Protein AF-A0A644Y3W2-F1 (afdb_monomer)

Secondary structure (DSSP, 8-state):
-EEEE-SS-HHHHHHHHHHHT-SEEEEES--TT--GGGHHHHHHHHHHHHTTSEEEEE-SSTTTTTT-S-EEE--TTPPPEEEPP--

pLDDT: mean 71.75, std 11.32, range [45.31, 88.19]

Organism: NCBI:txid1076179

Nearest PDB structures (foldseek):
  4ayx-assembly1_A  TM=8.830E-01  e=4.800E-06  Homo sapiens
  7vgf-assembly1_B  TM=8.919E-01  e=1.014E-05  Homo sapiens
  9c2i-assembly1_A  TM=8.378E-01  e=2.845E-04  Homo sapiens
  9br2-assembly1_A  TM=8.378E-01  e=3.260E-04  Homo sapiens
  6d3s-assembly1_A  TM=8.553E-01  e=8.451E-04  Gallus gallus

Mean predicted aligned error: 8.57 Å

InterPro domains:
  IPR027417 P-loop containing nucleoside triphosphate hydrolase [G3DSA:3.40.50.300] (10-77)
  IPR027417 P-loop containing nucleoside triphosphate hydrolase [SSF52540] (9-79)
  IPR039421 Type 1 protein exporter [PTHR24222] (10-78)

Foldseek 3Di:
DEQEQDDPCSVVSLVVLVVVVDQEYEYEADPPPDPPVCVVVSVVSVVVSPVNHHYHYDYPDPVSQQPPPWDWDDDPNDGTDTDDHND

Solvent-accessible surface area (backbone atoms only — not comparable to full-atom values): 5486 Å² total; per-residue (Å²): 109,80,39,74,36,74,62,102,54,57,70,61,39,49,51,50,40,62,77,63,65,42,58,33,38,37,40,44,74,71,70,92,79,57,59,78,93,50,46,66,62,52,51,50,56,49,54,62,66,45,66,96,39,49,76,46,77,49,72,92,55,71,78,80,54,39,84,37,95,70,42,71,49,70,61,93,91,44,82,66,41,81,49,87,56,69,122

Sequence (87 aa):
MVAPIITHSQRISIARCILKDAPIVILDEATASVDADNESYIQEAISELCKGKTLLVIAHLLNTIRNADQILVIAGGVLPKRAPTAG

Structure (mmCIF, N/CA/C/O backbone):
data_AF-A0A644Y3W2-F1
#
_entry.id   AF-A0A644Y3W2-F1
#
loop_
_atom_site.group_PDB
_atom_site.id
_atom_site.type_symbol
_atom_site.label_atom_id
_atom_site.label_alt_id
_atom_site.label_comp_id
_atom_site.label_asym_id
_atom_site.label_entity_id
_atom_site.label_seq_id
_atom_site.pdbx_PDB_ins_code
_atom_site.Cartn_x
_atom_site.Cartn_y
_atom_site.Cartn_z
_atom_site.occupancy
_atom_site.B_iso_or_equiv
_atom_site.auth_seq_id
_atom_site.auth_comp_id
_atom_site.auth_asym_id
_atom_site.auth_atom_id
_atom_site.pdbx_PDB_model_num
ATOM 1 N N . MET A 1 1 ? -13.148 9.503 -3.326 1.00 53.00 1 MET A N 1
ATOM 2 C CA . MET A 1 1 ? -11.988 10.421 -3.301 1.00 53.00 1 MET A CA 1
ATOM 3 C C . MET A 1 1 ? -10.736 9.559 -3.230 1.00 53.00 1 MET A C 1
ATOM 5 O O . MET A 1 1 ? -10.627 8.795 -2.285 1.00 53.00 1 MET A O 1
ATOM 9 N N . VAL A 1 2 ? -9.869 9.588 -4.244 1.00 56.91 2 VAL A N 1
ATOM 10 C CA . VAL A 1 2 ? -8.653 8.751 -4.299 1.00 56.91 2 VAL A CA 1
ATOM 11 C C . VAL A 1 2 ? -7.486 9.537 -3.698 1.00 56.91 2 VAL A C 1
ATOM 13 O O . VAL A 1 2 ? -7.373 10.743 -3.945 1.00 56.91 2 VAL A O 1
ATOM 16 N N . ALA A 1 3 ? -6.654 8.895 -2.879 1.00 62.81 3 ALA A N 1
ATOM 17 C CA . ALA A 1 3 ? -5.443 9.504 -2.335 1.00 62.81 3 ALA A CA 1
ATOM 1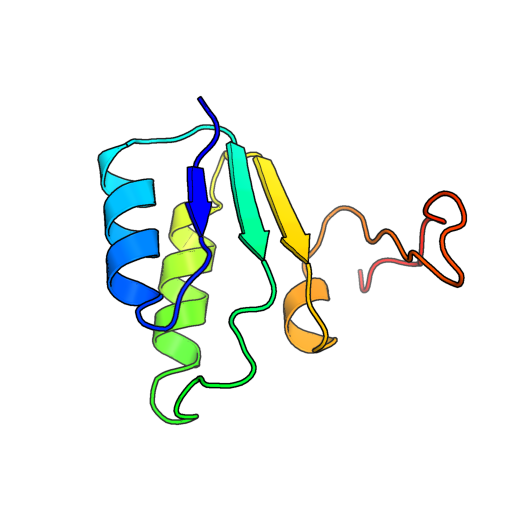8 C C . ALA A 1 3 ? -4.195 8.778 -2.879 1.00 62.81 3 ALA A C 1
ATOM 20 O O . ALA A 1 3 ? -3.982 7.612 -2.543 1.00 62.81 3 ALA A O 1
ATOM 21 N N . PRO A 1 4 ? -3.401 9.433 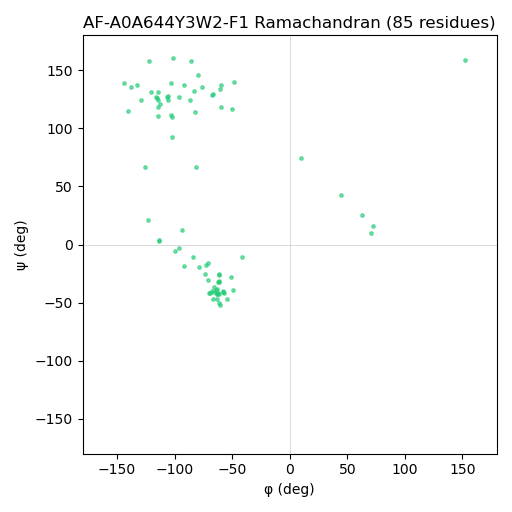-3.747 1.00 55.03 4 PRO A N 1
ATOM 22 C CA . PRO A 1 4 ? -2.155 8.867 -4.248 1.00 55.03 4 PRO A CA 1
ATOM 23 C C . PRO A 1 4 ? -1.008 9.097 -3.249 1.00 55.03 4 PRO A C 1
ATOM 25 O O . PRO A 1 4 ? -0.803 10.217 -2.775 1.00 55.03 4 PRO A O 1
ATOM 28 N N . ILE A 1 5 ? -0.246 8.045 -2.943 1.00 58.16 5 ILE A N 1
ATOM 29 C CA . ILE A 1 5 ? 1.003 8.093 -2.173 1.00 58.16 5 ILE A CA 1
ATOM 30 C C . ILE A 1 5 ? 2.146 7.977 -3.178 1.00 58.16 5 ILE A C 1
ATOM 32 O O . ILE A 1 5 ? 2.546 6.882 -3.558 1.00 58.16 5 ILE A O 1
ATOM 36 N N . ILE A 1 6 ? 2.633 9.130 -3.635 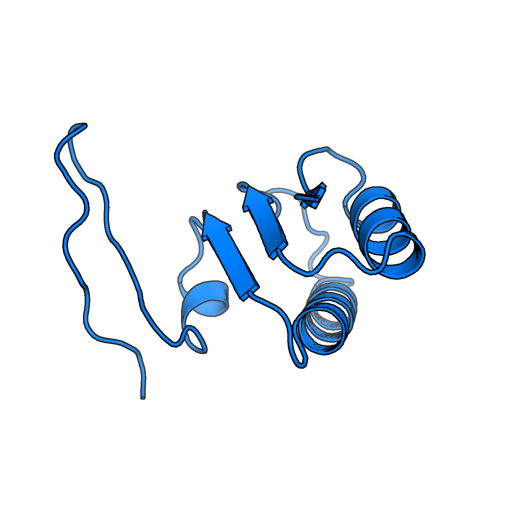1.00 53.16 6 ILE A N 1
ATOM 37 C CA . ILE A 1 6 ? 3.748 9.248 -4.582 1.00 53.16 6 ILE A CA 1
ATOM 38 C C . ILE A 1 6 ? 4.580 10.438 -4.106 1.00 53.16 6 ILE A C 1
ATOM 40 O O . ILE A 1 6 ? 4.021 11.533 -4.036 1.00 53.16 6 ILE A O 1
ATOM 44 N N . THR A 1 7 ? 5.835 10.224 -3.675 1.00 45.31 7 THR A N 1
ATOM 45 C CA . THR A 1 7 ? 6.965 11.194 -3.540 1.00 45.31 7 THR A CA 1
ATOM 46 C C . THR A 1 7 ? 7.974 10.794 -2.446 1.00 45.31 7 THR A C 1
ATOM 48 O O . THR A 1 7 ? 7.630 10.092 -1.498 1.00 45.31 7 THR A O 1
ATOM 51 N N . HIS A 1 8 ? 9.197 11.342 -2.558 1.00 46.75 8 HIS A N 1
ATOM 52 C CA . HIS A 1 8 ? 10.382 11.297 -1.666 1.00 46.75 8 HIS A CA 1
ATOM 53 C C . HIS A 1 8 ? 10.122 11.438 -0.140 1.00 46.75 8 HIS A C 1
ATOM 55 O O . HIS A 1 8 ? 11.021 11.212 0.662 1.00 46.75 8 HIS A O 1
ATOM 61 N N . SER A 1 9 ? 8.901 11.807 0.269 1.00 62.81 9 SER A N 1
ATOM 62 C CA . SER A 1 9 ? 8.452 11.948 1.661 1.00 62.81 9 SER A CA 1
ATOM 63 C C . SER A 1 9 ? 7.196 11.108 1.919 1.00 62.81 9 SER A C 1
ATOM 65 O O . SER A 1 9 ? 6.117 11.639 2.200 1.00 62.81 9 SER A O 1
ATOM 67 N N . GLN A 1 10 ? 7.335 9.780 1.855 1.00 63.56 10 GLN A N 1
ATOM 68 C CA . GLN A 1 10 ? 6.245 8.817 2.086 1.00 63.56 10 GLN A CA 1
ATOM 69 C C . GLN A 1 10 ? 5.459 9.087 3.374 1.00 63.56 10 GLN A C 1
ATOM 71 O O . GLN A 1 10 ? 4.233 9.012 3.374 1.00 63.56 10 GLN A O 1
ATOM 76 N N . ARG A 1 11 ? 6.144 9.473 4.459 1.00 67.50 11 ARG A N 1
ATOM 77 C CA . ARG A 1 11 ? 5.524 9.762 5.764 1.00 67.50 11 ARG A CA 1
ATOM 78 C C . ARG A 1 11 ? 4.458 10.858 5.687 1.00 67.50 11 ARG A C 1
ATOM 80 O O . ARG A 1 11 ? 3.399 10.721 6.290 1.00 67.50 11 ARG A O 1
ATOM 87 N N . ILE A 1 12 ? 4.703 11.919 4.913 1.00 74.31 12 ILE A N 1
ATOM 88 C CA . ILE A 1 12 ? 3.747 13.028 4.754 1.00 74.31 12 ILE A CA 1
ATOM 89 C C . ILE A 1 12 ? 2.531 12.564 3.950 1.00 74.31 12 ILE A C 1
ATOM 91 O O . ILE A 1 12 ? 1.395 12.892 4.292 1.00 74.31 12 ILE A O 1
ATOM 95 N N . SER A 1 13 ? 2.751 11.783 2.895 1.00 72.88 13 SER A N 1
ATOM 96 C CA . SER A 1 13 ? 1.673 11.256 2.054 1.00 72.88 13 SER A CA 1
ATOM 97 C C . SER A 1 13 ? 0.804 10.236 2.797 1.00 72.88 13 SER A C 1
ATOM 99 O O . SER A 1 13 ? -0.422 10.304 2.695 1.00 72.88 13 SER A O 1
ATOM 101 N N . ILE A 1 14 ? 1.409 9.364 3.612 1.00 73.88 14 ILE A N 1
ATOM 102 C CA . ILE A 1 14 ? 0.694 8.445 4.511 1.00 73.88 14 ILE A CA 1
ATOM 103 C C . ILE A 1 14 ? -0.130 9.244 5.527 1.00 73.88 14 ILE A C 1
ATOM 105 O O . ILE A 1 14 ? -1.337 9.034 5.624 1.00 73.88 14 ILE A O 1
ATOM 109 N N . ALA A 1 15 ? 0.471 10.229 6.207 1.00 76.94 15 ALA A N 1
ATOM 110 C CA . ALA A 1 15 ? -0.242 11.080 7.161 1.00 76.94 15 ALA A CA 1
ATOM 111 C C . ALA A 1 15 ? -1.438 11.806 6.517 1.00 76.94 15 ALA A C 1
ATOM 113 O O . ALA A 1 15 ? -2.525 11.849 7.090 1.00 76.94 15 ALA A O 1
ATOM 114 N N . ARG A 1 16 ? -1.283 12.321 5.289 1.00 76.62 16 ARG A N 1
ATOM 115 C CA . ARG A 1 16 ? -2.388 12.927 4.528 1.00 76.62 16 ARG A CA 1
ATOM 116 C C . ARG A 1 16 ? -3.485 11.922 4.185 1.00 76.62 16 ARG A C 1
ATOM 118 O O . ARG A 1 16 ? -4.654 12.291 4.238 1.00 76.62 16 ARG A O 1
ATOM 125 N N . CYS A 1 17 ? -3.141 10.683 3.836 1.00 74.81 17 CYS A N 1
ATOM 126 C CA . CYS A 1 17 ? -4.135 9.641 3.566 1.00 74.81 17 CYS A CA 1
ATOM 127 C C . CYS A 1 17 ? -4.934 9.273 4.817 1.00 74.81 17 CYS A C 1
ATOM 129 O O . CYS A 1 17 ? -6.152 9.125 4.723 1.00 74.81 17 CYS A O 1
ATOM 131 N N . ILE A 1 18 ? -4.264 9.190 5.971 1.00 75.38 18 ILE A N 1
ATOM 132 C CA . ILE A 1 18 ? -4.907 8.960 7.271 1.00 75.38 18 ILE A CA 1
ATOM 133 C C . ILE A 1 18 ? -5.885 10.103 7.578 1.00 75.38 18 ILE A C 1
ATOM 135 O O . ILE A 1 18 ? -7.063 9.853 7.805 1.00 75.38 18 ILE A O 1
ATOM 139 N N . LEU A 1 19 ? -5.434 11.361 7.496 1.00 79.06 19 LEU A N 1
ATOM 140 C CA . LEU A 1 19 ? -6.270 12.535 7.789 1.00 79.06 19 LEU A CA 1
ATOM 141 C C . LEU A 1 19 ? -7.476 12.682 6.853 1.00 79.06 19 LEU A C 1
ATOM 143 O O . LEU A 1 19 ? -8.512 13.206 7.248 1.00 79.06 19 LEU A O 1
ATOM 147 N N . LYS A 1 20 ? -7.330 12.258 5.597 1.00 80.69 20 LYS A N 1
ATOM 148 C CA . LYS A 1 20 ? -8.362 12.377 4.562 1.00 80.69 20 LYS A CA 1
ATOM 149 C C . LYS A 1 20 ? -9.384 11.238 4.597 1.00 80.69 20 LYS A C 1
ATOM 151 O O . LYS A 1 20 ? -10.365 11.306 3.863 1.00 80.69 20 LYS A O 1
ATOM 156 N N . ASP A 1 21 ? -9.117 10.191 5.378 1.00 78.06 21 ASP A N 1
ATOM 157 C CA . ASP A 1 21 ? -9.903 8.958 5.448 1.00 78.06 21 ASP A CA 1
ATOM 158 C C . ASP A 1 21 ? -10.314 8.416 4.062 1.00 78.06 21 ASP A C 1
ATOM 160 O O . ASP A 1 21 ? -11.450 8.027 3.804 1.00 78.06 21 ASP A O 1
ATOM 164 N N . ALA A 1 22 ? -9.382 8.438 3.105 1.00 78.62 22 ALA A N 1
ATOM 165 C CA . ALA A 1 22 ? -9.709 8.100 1.724 1.00 78.62 22 ALA A CA 1
ATOM 166 C C . ALA A 1 22 ? -10.074 6.605 1.597 1.00 78.62 22 ALA A C 1
ATOM 168 O O . ALA A 1 22 ? -9.268 5.773 2.005 1.00 78.62 22 ALA A O 1
ATOM 169 N N . PRO A 1 23 ? -11.219 6.234 0.986 1.00 81.44 23 PRO A N 1
ATOM 170 C CA . PRO A 1 23 ? -11.647 4.833 0.865 1.00 81.44 23 PRO A CA 1
ATOM 171 C C . PRO A 1 23 ? -10.826 4.030 -0.156 1.00 81.44 23 PRO A C 1
ATOM 173 O O . PRO A 1 23 ? -10.866 2.800 -0.155 1.00 81.44 23 PRO A O 1
ATOM 176 N N . ILE A 1 24 ? -10.106 4.727 -1.043 1.00 83.94 24 ILE A N 1
ATOM 177 C CA .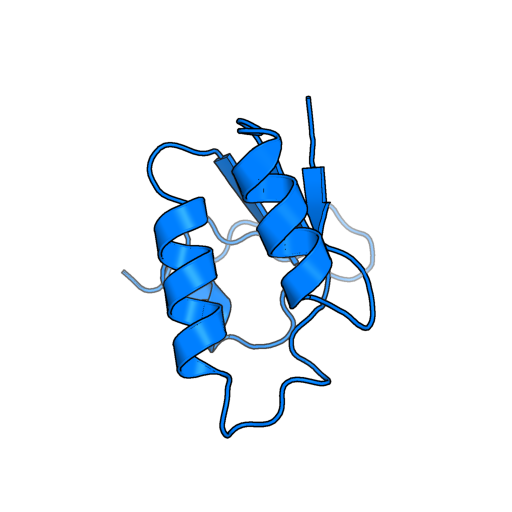 ILE A 1 24 ? -9.238 4.141 -2.064 1.00 83.94 24 ILE A CA 1
ATOM 178 C C . ILE A 1 24 ? -7.865 4.805 -1.971 1.00 83.94 24 ILE A C 1
ATOM 180 O O . ILE A 1 24 ? -7.754 6.034 -2.088 1.00 83.94 24 ILE A O 1
ATOM 184 N N . VAL A 1 25 ? -6.835 3.982 -1.804 1.00 79.69 25 VAL A N 1
ATOM 185 C CA . VAL A 1 25 ? -5.439 4.404 -1.670 1.00 79.69 25 VAL A CA 1
ATOM 186 C C . VAL A 1 25 ? -4.616 3.771 -2.789 1.00 79.69 25 VAL A C 1
ATOM 188 O O . VAL A 1 25 ? -4.725 2.573 -3.045 1.00 79.69 25 VAL A O 1
ATOM 191 N N . ILE A 1 26 ? -3.805 4.586 -3.468 1.00 79.62 26 ILE A N 1
ATOM 192 C CA . ILE A 1 26 ? -2.878 4.120 -4.506 1.00 79.62 26 ILE A CA 1
ATOM 193 C C . ILE A 1 26 ? -1.453 4.331 -4.000 1.00 79.62 26 ILE A C 1
ATOM 195 O O . ILE A 1 26 ? -1.081 5.463 -3.690 1.00 79.62 26 ILE A O 1
ATOM 199 N N . LEU A 1 27 ? -0.676 3.254 -3.915 1.00 75.75 27 LEU A N 1
ATOM 200 C CA . LEU A 1 27 ? 0.748 3.275 -3.592 1.00 75.75 27 LEU A CA 1
ATOM 201 C C . LEU A 1 27 ? 1.528 3.068 -4.888 1.00 75.75 27 LEU A C 1
ATOM 203 O O . LEU A 1 27 ? 1.463 1.982 -5.461 1.00 75.75 27 LEU A O 1
ATOM 207 N N . ASP A 1 28 ? 2.237 4.095 -5.346 1.00 73.44 28 ASP A N 1
ATOM 208 C CA . ASP A 1 28 ? 3.088 3.996 -6.533 1.00 73.44 28 ASP A CA 1
ATOM 209 C C . ASP A 1 28 ? 4.558 3.954 -6.115 1.00 73.44 28 ASP A C 1
ATOM 211 O O . ASP A 1 28 ? 4.974 4.785 -5.308 1.00 73.44 28 ASP A O 1
ATOM 215 N N . GLU A 1 29 ? 5.288 2.954 -6.614 1.00 64.88 29 GLU A N 1
ATOM 216 C CA . GLU A 1 29 ? 6.727 2.690 -6.464 1.00 64.88 29 GLU A CA 1
ATOM 217 C C . GLU A 1 29 ? 7.458 3.565 -5.423 1.00 64.88 29 GLU A C 1
ATOM 219 O O . GLU A 1 29 ? 8.201 4.491 -5.739 1.00 64.88 29 GLU A O 1
ATOM 224 N N . ALA A 1 30 ? 7.243 3.267 -4.139 1.00 50.94 30 ALA A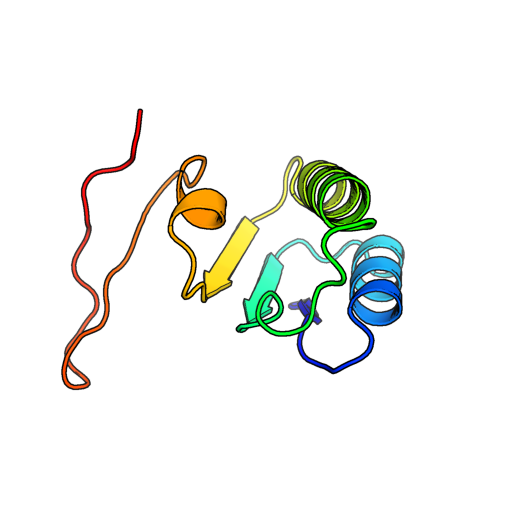 N 1
ATOM 225 C CA . ALA A 1 30 ? 7.765 4.086 -3.044 1.00 50.94 30 ALA A CA 1
ATOM 226 C C . ALA A 1 30 ? 8.827 3.374 -2.183 1.00 50.94 30 ALA A C 1
ATOM 228 O O . ALA A 1 30 ? 9.276 3.916 -1.181 1.00 50.94 30 ALA A O 1
ATOM 229 N N . THR A 1 3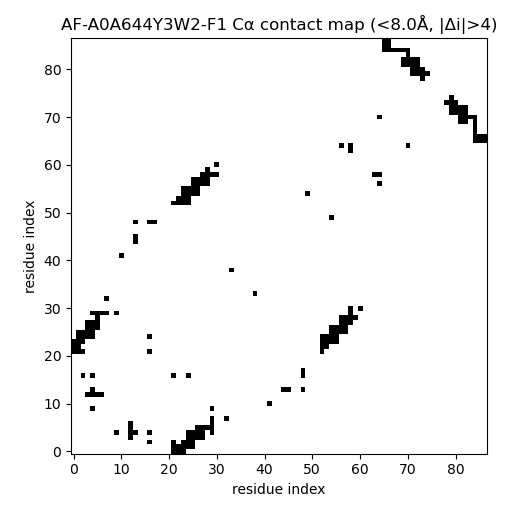1 ? 9.240 2.155 -2.533 1.00 48.84 31 THR A N 1
ATOM 230 C CA . THR A 1 31 ? 10.127 1.327 -1.689 1.00 48.84 31 THR A CA 1
ATOM 231 C C . THR A 1 31 ? 11.603 1.341 -2.089 1.00 48.84 31 THR A C 1
ATOM 233 O O . THR A 1 31 ? 12.422 0.815 -1.347 1.00 48.84 31 THR A O 1
ATOM 236 N N . ALA A 1 32 ? 11.981 1.985 -3.198 1.00 47.00 32 ALA A N 1
ATOM 237 C CA . ALA A 1 32 ? 13.382 2.033 -3.635 1.00 47.00 32 ALA A CA 1
ATOM 238 C C . ALA A 1 32 ? 14.289 2.918 -2.749 1.00 47.00 32 ALA A C 1
ATOM 240 O O . ALA A 1 32 ? 15.508 2.798 -2.821 1.00 47.00 32 ALA A O 1
ATOM 241 N N . SER A 1 33 ? 13.716 3.795 -1.913 1.00 48.97 33 SER A N 1
ATOM 242 C CA . SER A 1 33 ? 14.463 4.757 -1.086 1.00 48.97 33 SER A CA 1
ATOM 243 C C . SER A 1 33 ? 14.186 4.636 0.417 1.00 48.97 33 SER A C 1
ATOM 245 O O . SER A 1 33 ? 14.351 5.612 1.147 1.00 48.97 33 SER A O 1
ATOM 247 N N . V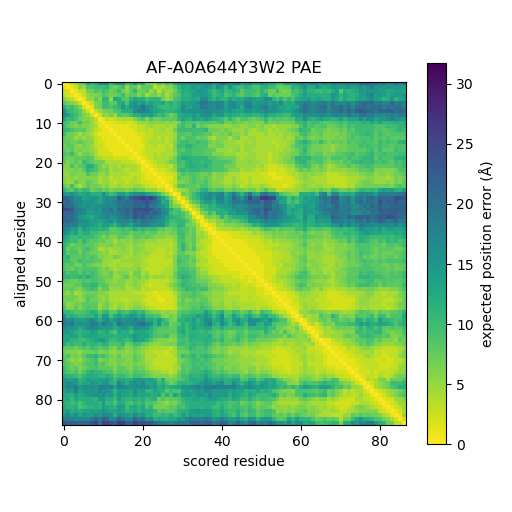AL A 1 34 ? 13.687 3.490 0.885 1.00 51.88 34 VAL A N 1
ATOM 248 C CA . VAL A 1 34 ? 13.394 3.296 2.309 1.00 51.88 34 VAL A CA 1
ATOM 249 C C . VAL A 1 34 ? 14.687 2.911 3.018 1.00 51.88 34 VAL A C 1
ATOM 251 O O . VAL A 1 34 ? 15.239 1.846 2.756 1.00 51.88 34 VAL A O 1
ATOM 254 N N . ASP A 1 35 ? 15.170 3.780 3.911 1.00 56.31 35 ASP A N 1
ATOM 255 C CA . ASP A 1 35 ? 16.185 3.416 4.901 1.00 56.31 35 ASP A CA 1
ATOM 256 C C . ASP A 1 35 ? 15.718 2.138 5.607 1.00 56.31 35 ASP A C 1
ATOM 258 O O . ASP A 1 35 ? 14.666 2.144 6.256 1.00 56.31 35 ASP A O 1
ATOM 262 N N . ALA A 1 36 ? 16.475 1.047 5.463 1.00 56.19 36 ALA A N 1
ATOM 263 C CA . ALA A 1 36 ? 16.130 -0.276 5.994 1.00 56.19 36 ALA A CA 1
ATOM 264 C C . ALA A 1 36 ? 15.764 -0.240 7.492 1.00 56.19 36 ALA A C 1
ATOM 266 O O . ALA A 1 36 ? 14.920 -1.008 7.952 1.00 56.19 36 ALA A O 1
ATOM 267 N N . ASP A 1 37 ? 16.323 0.720 8.232 1.00 63.00 37 ASP A N 1
ATOM 268 C CA . ASP A 1 37 ? 16.056 0.961 9.652 1.00 63.00 37 ASP A CA 1
ATOM 269 C C . ASP A 1 37 ? 14.590 1.323 9.957 1.00 63.00 37 ASP A C 1
ATOM 271 O O . ASP A 1 37 ? 14.108 1.099 11.066 1.00 63.00 37 ASP A O 1
ATOM 275 N N . ASN A 1 38 ? 13.863 1.889 8.987 1.00 63.91 38 ASN A N 1
ATOM 276 C CA . ASN A 1 38 ? 12.496 2.388 9.161 1.00 63.91 38 ASN A CA 1
ATOM 277 C C . ASN A 1 38 ? 11.436 1.599 8.379 1.00 63.91 38 ASN A C 1
ATOM 279 O O . ASN A 1 38 ? 10.257 1.965 8.412 1.00 63.91 38 ASN A O 1
ATOM 283 N N . GLU A 1 39 ? 11.826 0.534 7.679 1.00 67.88 39 GLU A N 1
ATOM 284 C CA . GLU A 1 39 ? 10.923 -0.228 6.815 1.00 67.88 39 GLU A CA 1
ATOM 285 C C . GLU A 1 39 ? 9.772 -0.867 7.605 1.00 67.88 39 GLU A C 1
ATOM 287 O O . GLU A 1 39 ? 8.620 -0.783 7.176 1.00 67.88 39 GLU A O 1
ATOM 292 N N . SER A 1 40 ? 10.042 -1.423 8.793 1.00 72.00 40 SER A N 1
ATOM 293 C CA . SER A 1 40 ? 9.000 -2.069 9.607 1.00 72.00 40 SER A CA 1
ATOM 294 C C . SER A 1 40 ? 7.916 -1.086 10.059 1.00 72.00 40 SER A C 1
ATOM 296 O O . SER A 1 40 ? 6.732 -1.386 9.932 1.00 72.00 40 SER A O 1
ATOM 298 N N . TYR A 1 41 ? 8.300 0.117 10.500 1.00 73.56 41 TYR A N 1
ATOM 299 C CA . TYR A 1 41 ? 7.357 1.154 10.929 1.00 73.56 41 TYR A CA 1
ATOM 300 C C . TYR A 1 41 ? 6.488 1.659 9.775 1.00 73.56 41 TYR A C 1
ATOM 302 O O . TYR A 1 41 ? 5.307 1.955 9.955 1.00 73.56 41 TYR A O 1
ATOM 310 N N . ILE A 1 42 ? 7.060 1.760 8.572 1.00 71.38 42 ILE A N 1
ATOM 311 C CA . ILE A 1 42 ? 6.308 2.150 7.375 1.00 71.38 42 ILE A CA 1
ATOM 312 C C . ILE A 1 42 ? 5.326 1.039 6.984 1.00 71.38 42 ILE A C 1
ATOM 314 O O . ILE A 1 42 ? 4.173 1.340 6.675 1.00 71.38 42 ILE A O 1
ATOM 318 N N . GLN A 1 43 ? 5.746 -0.227 7.045 1.00 72.81 43 GLN A N 1
ATOM 319 C CA . GLN A 1 43 ? 4.873 -1.377 6.793 1.00 72.81 43 GLN A CA 1
ATOM 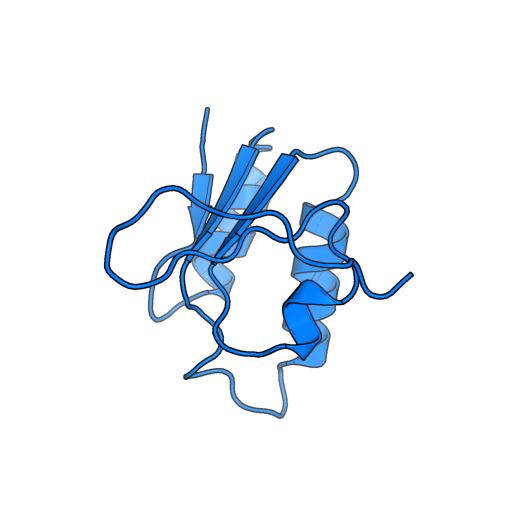320 C C . GLN A 1 43 ? 3.710 -1.441 7.789 1.00 72.81 43 GLN A C 1
ATOM 322 O O . GLN A 1 43 ? 2.570 -1.657 7.383 1.00 72.81 43 GLN A O 1
ATOM 327 N N . GLU A 1 44 ? 3.964 -1.190 9.074 1.00 76.81 44 GLU A N 1
ATOM 328 C CA . GLU A 1 44 ? 2.924 -1.151 10.105 1.00 76.81 44 GLU A CA 1
ATOM 329 C C . GLU A 1 44 ? 1.919 -0.016 9.852 1.00 76.81 44 GLU A C 1
ATOM 331 O O . GLU A 1 44 ? 0.711 -0.250 9.825 1.00 76.81 44 GLU A O 1
ATOM 336 N N . ALA A 1 45 ? 2.398 1.198 9.560 1.00 75.38 45 ALA A N 1
ATOM 337 C CA . ALA A 1 45 ? 1.530 2.336 9.259 1.00 75.38 45 ALA A CA 1
ATOM 338 C C . ALA A 1 45 ? 0.681 2.121 7.993 1.00 75.38 45 ALA A C 1
ATOM 340 O O . ALA A 1 45 ? -0.487 2.514 7.952 1.00 75.38 45 ALA A O 1
ATOM 341 N N . ILE A 1 46 ? 1.253 1.492 6.960 1.00 74.12 46 ILE A N 1
ATOM 342 C CA . ILE A 1 46 ? 0.513 1.111 5.754 1.00 74.12 46 ILE A CA 1
ATOM 343 C C . ILE A 1 46 ? -0.522 0.038 6.100 1.00 74.12 46 ILE A C 1
ATOM 345 O O . ILE A 1 46 ? -1.677 0.199 5.722 1.00 74.12 46 ILE A O 1
ATOM 349 N N . SER A 1 47 ? -0.157 -1.001 6.854 1.00 76.25 47 SER A N 1
ATOM 350 C CA . SER A 1 47 ? -1.081 -2.056 7.293 1.00 76.25 47 SER A CA 1
ATOM 351 C C . SER A 1 47 ? -2.301 -1.483 8.023 1.00 76.25 47 SER A C 1
ATOM 353 O O . SER A 1 47 ? -3.439 -1.796 7.668 1.00 76.25 47 SER A O 1
ATOM 355 N N . GLU A 1 48 ? -2.089 -0.562 8.968 1.00 78.88 48 GLU A N 1
ATOM 356 C CA . GLU A 1 48 ? -3.180 0.133 9.661 1.00 78.88 48 GLU A CA 1
ATOM 357 C C . GLU A 1 48 ? -4.028 0.991 8.710 1.00 78.88 48 GLU A C 1
ATOM 359 O O . GLU A 1 48 ? -5.256 0.943 8.770 1.00 78.88 48 GLU A O 1
ATOM 364 N N . LEU A 1 49 ? -3.401 1.725 7.782 1.00 75.75 49 LEU A N 1
ATOM 365 C CA . LEU A 1 49 ? -4.114 2.514 6.770 1.00 75.75 49 LEU A CA 1
ATOM 366 C C . LEU A 1 49 ? -4.989 1.641 5.852 1.00 75.75 49 LEU A C 1
ATOM 368 O O . LEU A 1 49 ? -6.018 2.113 5.366 1.00 75.75 49 LEU A O 1
ATOM 372 N N . CYS A 1 50 ? -4.590 0.394 5.598 1.00 74.56 50 CYS A N 1
ATOM 373 C CA . CYS A 1 50 ? -5.272 -0.510 4.672 1.00 74.56 50 CYS A CA 1
ATOM 374 C C . CYS A 1 50 ? -6.531 -1.158 5.258 1.00 74.56 50 CYS A C 1
ATOM 376 O O . CYS A 1 50 ? -7.380 -1.629 4.497 1.00 74.56 50 CYS A O 1
ATOM 378 N N . LYS A 1 51 ? -6.688 -1.186 6.587 1.00 81.00 51 LYS A N 1
ATOM 379 C CA . LYS A 1 51 ? -7.835 -1.841 7.228 1.00 81.00 51 LYS A CA 1
ATOM 380 C C . LYS A 1 51 ? -9.153 -1.223 6.762 1.00 81.00 51 LYS A C 1
ATOM 382 O O . LYS A 1 51 ? -9.421 -0.044 6.978 1.00 81.00 51 LYS A O 1
ATOM 387 N N . GLY A 1 52 ? -9.989 -2.048 6.131 1.00 82.56 52 GLY A N 1
ATOM 388 C CA . GLY A 1 52 ? -11.307 -1.642 5.637 1.00 82.56 52 GLY A CA 1
ATOM 389 C C . GLY A 1 52 ? -11.277 -0.732 4.404 1.00 82.56 52 GLY A C 1
ATOM 390 O O . GLY A 1 52 ? -12.292 -0.106 4.102 1.00 82.56 52 GLY A O 1
ATOM 391 N N . LYS A 1 53 ? -10.143 -0.640 3.693 1.00 84.81 53 LYS A N 1
ATOM 392 C CA . LYS A 1 53 ? -9.976 0.232 2.519 1.00 84.81 53 LYS A CA 1
ATOM 393 C C . LYS A 1 53 ? -9.580 -0.561 1.281 1.00 84.81 53 LYS A C 1
ATOM 395 O O . LYS A 1 53 ? -9.030 -1.652 1.371 1.00 84.81 53 LYS A O 1
ATOM 400 N N . THR A 1 54 ? -9.844 0.004 0.104 1.00 85.94 54 THR A N 1
ATOM 401 C CA . THR A 1 54 ? -9.346 -0.560 -1.159 1.00 85.94 54 THR A CA 1
ATOM 402 C C . THR A 1 54 ? -7.951 -0.019 -1.446 1.00 85.94 54 THR A C 1
ATOM 404 O O . THR A 1 54 ? -7.763 1.196 -1.536 1.00 85.94 54 THR A O 1
ATOM 407 N N . LEU A 1 55 ? -6.985 -0.916 -1.626 1.00 81.88 55 LEU A N 1
ATOM 408 C CA . LEU A 1 55 ? -5.596 -0.565 -1.901 1.00 81.88 55 LEU A CA 1
ATOM 409 C C . LEU A 1 55 ? -5.187 -1.029 -3.302 1.00 81.88 55 LEU A C 1
ATOM 411 O O . LEU A 1 55 ? -5.391 -2.185 -3.665 1.00 81.88 55 LEU A O 1
ATOM 415 N N . LEU A 1 56 ? -4.569 -0.135 -4.070 1.00 84.12 56 LEU A N 1
ATOM 416 C CA . LEU A 1 56 ? -3.870 -0.469 -5.307 1.00 84.12 56 LEU A CA 1
ATOM 417 C C . LEU A 1 56 ? -2.382 -0.197 -5.106 1.00 84.12 56 LEU A C 1
ATOM 419 O O . LEU A 1 56 ? -1.996 0.944 -4.866 1.00 84.12 56 LEU A O 1
ATOM 423 N N . VAL A 1 57 ? -1.552 -1.232 -5.206 1.00 78.69 57 VAL A N 1
ATOM 424 C CA . VAL A 1 57 ? -0.103 -1.123 -4.998 1.00 78.69 57 VAL A CA 1
ATOM 425 C C . VAL A 1 57 ? 0.627 -1.460 -6.286 1.00 78.69 57 VAL A C 1
ATOM 427 O O . VAL A 1 57 ? 0.432 -2.534 -6.851 1.00 78.69 57 VAL A O 1
ATOM 430 N N . ILE A 1 58 ? 1.497 -0.555 -6.716 1.00 79.19 58 ILE A N 1
ATOM 431 C CA . ILE A 1 58 ? 2.479 -0.774 -7.772 1.00 79.19 58 ILE A CA 1
ATOM 432 C C . ILE A 1 58 ? 3.815 -1.002 -7.059 1.00 79.19 58 ILE A C 1
ATOM 434 O O . ILE A 1 58 ? 4.351 -0.100 -6.417 1.00 79.19 58 ILE A O 1
ATOM 438 N N . ALA A 1 59 ? 4.323 -2.234 -7.091 1.00 71.44 59 ALA A N 1
ATOM 439 C CA . ALA A 1 59 ? 5.524 -2.620 -6.356 1.00 71.44 59 ALA A CA 1
ATOM 440 C C . ALA A 1 59 ? 6.504 -3.395 -7.239 1.00 71.44 59 ALA A C 1
ATOM 442 O O . ALA A 1 59 ? 6.114 -4.311 -7.960 1.00 71.44 59 ALA A O 1
ATOM 443 N N . HIS A 1 60 ? 7.790 -3.060 -7.109 1.00 63.84 60 HIS A N 1
ATOM 444 C CA . HIS A 1 60 ? 8.904 -3.801 -7.708 1.00 63.84 60 HIS A CA 1
ATOM 445 C C . HIS A 1 60 ? 9.474 -4.877 -6.767 1.00 63.84 60 HIS A C 1
ATOM 447 O O . HIS A 1 60 ? 10.135 -5.808 -7.227 1.00 63.84 60 HIS A O 1
ATOM 453 N N . LEU A 1 61 ? 9.197 -4.790 -5.457 1.00 62.62 61 LEU A N 1
ATOM 454 C CA . LEU A 1 61 ? 9.578 -5.809 -4.477 1.00 62.62 61 LEU A CA 1
ATOM 455 C C . LEU A 1 61 ? 8.431 -6.784 -4.196 1.00 62.62 61 LEU A C 1
ATOM 457 O O . LEU A 1 61 ? 7.334 -6.403 -3.787 1.00 62.62 61 LEU A O 1
ATOM 461 N N . LEU A 1 62 ? 8.741 -8.073 -4.337 1.00 58.44 62 LEU A N 1
ATOM 462 C CA . LEU A 1 62 ? 7.825 -9.197 -4.120 1.00 58.44 62 LEU A CA 1
ATOM 463 C C . LEU A 1 62 ? 7.293 -9.298 -2.680 1.00 58.44 62 LEU A C 1
ATOM 465 O O . LEU A 1 62 ? 6.219 -9.852 -2.466 1.00 58.44 62 LEU A O 1
ATOM 469 N N . ASN A 1 63 ? 8.015 -8.775 -1.684 1.00 61.59 63 ASN A N 1
ATOM 470 C CA . ASN A 1 63 ? 7.619 -8.924 -0.281 1.00 61.59 63 ASN A CA 1
ATOM 471 C C . ASN A 1 63 ? 6.370 -8.089 0.068 1.00 61.59 63 ASN A C 1
ATOM 473 O O . ASN A 1 63 ? 5.560 -8.519 0.882 1.00 61.59 63 ASN A O 1
ATOM 477 N N . THR A 1 64 ? 6.167 -6.951 -0.606 1.00 61.94 64 THR A N 1
ATOM 478 C CA . THR A 1 64 ? 5.010 -6.057 -0.404 1.00 61.94 64 THR A CA 1
ATOM 479 C C . THR A 1 64 ? 3.713 -6.631 -0.982 1.00 61.94 64 THR A C 1
ATOM 481 O O . THR A 1 64 ? 2.629 -6.303 -0.513 1.00 61.94 64 THR A O 1
ATOM 484 N N . ILE A 1 65 ? 3.805 -7.512 -1.985 1.00 71.19 65 ILE A N 1
ATOM 485 C CA . ILE A 1 65 ? 2.636 -8.090 -2.672 1.00 71.19 65 ILE A CA 1
ATOM 486 C C . ILE A 1 65 ? 2.216 -9.458 -2.124 1.00 71.19 65 ILE A C 1
ATOM 488 O O . ILE A 1 65 ? 1.211 -10.001 -2.572 1.00 71.19 65 ILE A O 1
ATOM 492 N N . ARG A 1 66 ? 2.949 -10.016 -1.150 1.00 69.75 66 ARG A N 1
ATOM 493 C CA . ARG A 1 66 ? 2.639 -11.330 -0.561 1.00 69.75 66 ARG A CA 1
ATOM 494 C C . ARG A 1 66 ? 1.239 -11.403 0.040 1.00 69.75 66 ARG A C 1
ATOM 496 O O . ARG A 1 66 ? 0.562 -12.401 -0.154 1.00 69.75 66 ARG A O 1
ATOM 503 N N . ASN A 1 67 ? 0.805 -10.335 0.702 1.00 72.94 67 ASN A N 1
ATOM 504 C CA . ASN A 1 67 ? -0.482 -10.279 1.399 1.00 72.94 67 ASN A CA 1
ATOM 505 C C . ASN A 1 67 ? -1.610 -9.691 0.534 1.00 72.94 67 ASN A C 1
ATOM 507 O O . ASN A 1 67 ? -2.649 -9.309 1.065 1.00 72.94 67 ASN A O 1
ATOM 511 N N . ALA A 1 68 ? -1.403 -9.535 -0.777 1.00 79.38 68 ALA A N 1
ATOM 512 C CA . ALA A 1 68 ? -2.409 -8.949 -1.651 1.00 79.38 68 ALA A CA 1
ATOM 513 C C . ALA A 1 68 ? -3.538 -9.949 -1.946 1.00 79.38 68 ALA A C 1
ATOM 515 O O . ALA A 1 68 ? -3.276 -11.090 -2.328 1.00 79.38 68 ALA A O 1
ATOM 516 N N . ASP A 1 69 ? -4.789 -9.483 -1.881 1.00 84.00 69 ASP A N 1
ATOM 517 C CA . ASP A 1 69 ? -5.961 -10.280 -2.275 1.00 84.00 69 ASP A CA 1
ATOM 518 C C . ASP A 1 69 ? -5.911 -10.687 -3.756 1.00 84.00 69 ASP A C 1
ATOM 520 O O . ASP A 1 69 ? -6.412 -11.739 -4.155 1.00 84.00 69 ASP A O 1
ATOM 524 N N . GLN A 1 70 ? -5.327 -9.828 -4.599 1.00 86.75 70 GLN A N 1
ATOM 525 C CA . GLN A 1 70 ? -5.126 -10.058 -6.026 1.00 86.75 70 GLN A CA 1
ATOM 526 C C . GLN A 1 70 ? -3.796 -9.457 -6.476 1.00 86.75 70 GLN A C 1
ATOM 528 O O . GLN A 1 70 ? -3.464 -8.327 -6.124 1.00 86.75 70 GLN A O 1
ATOM 533 N N . ILE A 1 71 ? -3.078 -10.187 -7.330 1.00 87.25 71 ILE A N 1
ATOM 534 C CA . ILE A 1 71 ? -1.851 -9.711 -7.973 1.00 87.25 71 ILE A CA 1
ATOM 535 C C . ILE A 1 71 ? -2.094 -9.627 -9.479 1.00 87.25 71 ILE A C 1
ATOM 537 O O . ILE A 1 71 ? -2.507 -10.601 -10.116 1.00 87.25 71 ILE A O 1
ATOM 541 N N . LEU A 1 72 ? -1.834 -8.450 -10.048 1.00 88.19 72 LEU A N 1
ATOM 542 C CA . LEU A 1 72 ? -1.931 -8.179 -11.479 1.00 88.19 72 LEU A CA 1
ATOM 543 C C . LEU A 1 72 ? -0.540 -7.869 -12.028 1.00 88.19 72 LEU A C 1
ATOM 545 O O . LEU A 1 72 ? 0.127 -6.955 -11.553 1.00 88.19 72 LEU A O 1
ATOM 549 N N . VAL A 1 73 ? -0.116 -8.622 -13.041 1.00 85.94 73 VAL A N 1
ATOM 550 C CA . VAL A 1 73 ? 1.175 -8.431 -13.708 1.00 85.94 73 VAL A CA 1
ATOM 551 C C . VAL A 1 73 ? 0.939 -7.790 -15.067 1.00 85.94 73 VAL A C 1
ATOM 553 O O . VAL A 1 73 ? 0.198 -8.329 -15.892 1.00 85.94 73 VAL A O 1
ATOM 556 N N . ILE A 1 74 ? 1.584 -6.649 -15.296 1.00 84.50 74 ILE A N 1
ATOM 557 C CA . ILE A 1 74 ? 1.582 -5.926 -16.570 1.00 84.50 74 ILE A CA 1
ATOM 558 C C . ILE A 1 74 ? 2.953 -6.122 -17.216 1.00 84.50 74 ILE A C 1
ATOM 560 O O . ILE A 1 74 ? 3.976 -5.854 -16.592 1.00 84.50 74 ILE A O 1
ATOM 564 N N . ALA A 1 75 ? 2.982 -6.586 -18.465 1.00 82.94 75 ALA A N 1
ATOM 565 C CA . ALA A 1 75 ? 4.214 -6.779 -19.227 1.00 82.94 75 ALA A CA 1
ATOM 566 C C . ALA A 1 75 ? 4.028 -6.297 -20.670 1.00 82.94 75 ALA A C 1
ATOM 568 O O . ALA A 1 75 ? 3.002 -6.566 -21.293 1.00 82.94 75 ALA A O 1
ATOM 569 N N . GLY A 1 76 ? 5.016 -5.567 -21.200 1.00 83.62 76 GLY A N 1
ATOM 570 C CA . GLY A 1 76 ? 5.023 -5.116 -22.599 1.00 83.62 76 GLY A CA 1
ATOM 571 C C . GLY A 1 76 ? 3.878 -4.171 -22.988 1.00 83.62 76 GLY 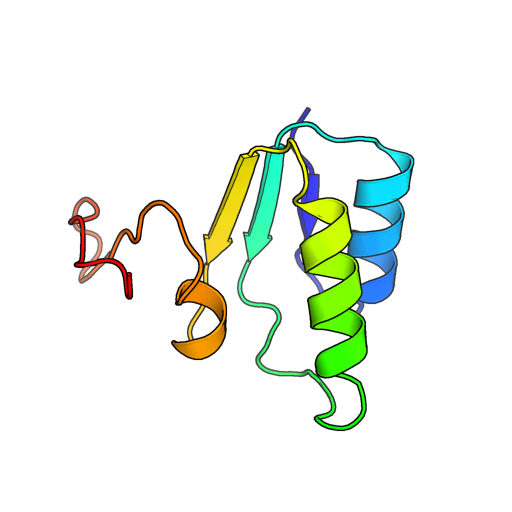A C 1
ATOM 572 O O . GLY A 1 76 ? 3.485 -4.156 -24.148 1.00 83.62 76 GLY A O 1
ATOM 573 N N . GLY A 1 77 ? 3.303 -3.429 -22.034 1.00 79.25 77 GLY A N 1
ATOM 574 C CA . GLY A 1 77 ? 2.153 -2.546 -22.280 1.00 79.25 77 GLY A CA 1
ATOM 575 C C . GLY A 1 77 ? 0.834 -3.278 -22.567 1.00 79.25 77 GLY A C 1
ATOM 576 O O . GLY A 1 77 ? -0.138 -2.649 -22.978 1.00 79.25 77 GLY A O 1
ATOM 577 N N . VAL A 1 78 ? 0.790 -4.597 -22.365 1.00 80.75 78 VAL A N 1
ATOM 578 C CA . VAL A 1 78 ? -0.402 -5.430 -22.568 1.00 80.75 78 VAL A CA 1
ATOM 579 C C . VAL A 1 78 ? -1.275 -5.432 -21.308 1.00 80.75 78 VAL A C 1
ATOM 581 O O . VAL A 1 78 ? -0.798 -5.160 -20.205 1.00 80.75 78 VAL A O 1
ATOM 584 N N . LEU A 1 79 ? -2.564 -5.746 -21.475 1.00 78.81 79 LEU A N 1
ATOM 585 C CA . LEU A 1 79 ? -3.532 -5.878 -20.385 1.00 78.81 79 LEU A CA 1
ATOM 586 C C . LEU A 1 79 ? -3.008 -6.763 -19.234 1.00 78.81 79 LEU A C 1
ATOM 588 O O . LEU A 1 79 ? -2.401 -7.807 -19.493 1.00 78.81 79 LEU A O 1
ATOM 592 N N . PRO A 1 80 ? -3.279 -6.381 -17.971 1.00 82.62 80 PRO A N 1
ATOM 593 C CA . PRO A 1 80 ? -2.812 -7.117 -16.805 1.00 82.62 80 PRO A CA 1
ATOM 594 C C . PRO A 1 80 ? -3.324 -8.559 -16.783 1.00 82.62 80 PRO A C 1
ATOM 596 O O . PRO A 1 80 ? -4.510 -8.822 -16.994 1.00 82.62 80 PRO A O 1
ATOM 599 N N . LYS A 1 81 ? -2.434 -9.494 -16.438 1.00 83.56 81 LYS A N 1
ATOM 600 C CA . LYS A 1 81 ? -2.773 -10.896 -16.169 1.00 83.56 81 LYS A CA 1
ATOM 601 C C . LYS A 1 81 ? -2.778 -11.155 -14.664 1.00 83.56 81 LYS A C 1
ATOM 603 O O . LYS A 1 81 ? -1.889 -10.694 -13.952 1.00 83.56 81 LYS A O 1
ATOM 608 N N . ARG A 1 82 ? -3.758 -11.926 -14.180 1.00 85.88 82 ARG A N 1
ATOM 609 C CA . ARG A 1 82 ? -3.783 -12.396 -12.786 1.00 85.88 82 ARG A CA 1
ATOM 610 C C . ARG A 1 82 ? -2.640 -13.377 -12.527 1.00 85.88 82 ARG A C 1
ATOM 612 O O . ARG A 1 82 ? -2.476 -14.340 -13.278 1.00 85.88 82 ARG A O 1
ATOM 619 N N . ALA A 1 83 ? -1.884 -13.127 -11.465 1.00 81.88 83 ALA A N 1
ATOM 620 C CA . ALA A 1 83 ? -0.856 -14.023 -10.952 1.00 81.88 83 ALA A CA 1
ATOM 621 C C . ALA A 1 83 ? -1.368 -14.800 -9.724 1.00 81.88 83 ALA A C 1
ATOM 623 O O . ALA A 1 83 ? -2.349 -14.377 -9.104 1.00 81.88 83 ALA A O 1
ATOM 624 N N . PRO A 1 84 ? -0.727 -15.929 -9.368 1.00 77.19 84 PRO A N 1
ATOM 625 C CA . PRO A 1 84 ? -1.017 -16.627 -8.122 1.00 77.19 84 PRO A CA 1
ATOM 626 C C . PRO A 1 84 ? -0.735 -15.706 -6.932 1.00 77.19 84 PRO A C 1
ATOM 628 O O . PRO A 1 84 ? 0.313 -15.059 -6.889 1.00 77.19 84 PRO A O 1
ATOM 631 N N . THR A 1 85 ? -1.656 -15.654 -5.976 1.00 77.00 85 THR A N 1
ATOM 632 C CA . THR A 1 85 ? -1.412 -15.029 -4.675 1.00 77.00 85 THR A CA 1
ATOM 633 C C . THR A 1 85 ? -0.622 -15.992 -3.793 1.00 77.00 85 THR A C 1
ATOM 635 O O . THR A 1 85 ? -0.778 -17.210 -3.893 1.00 77.00 85 THR A O 1
ATOM 638 N N . ALA A 1 86 ? 0.264 -15.456 -2.952 1.00 64.75 86 ALA A N 1
ATOM 639 C CA . ALA A 1 86 ? 1.003 -16.237 -1.965 1.00 64.75 86 ALA A CA 1
ATOM 640 C C . ALA A 1 86 ? 0.109 -16.471 -0.734 1.00 64.75 86 ALA A C 1
ATOM 642 O O . ALA A 1 86 ? 0.343 -15.890 0.320 1.00 64.75 86 ALA A O 1
ATOM 643 N N . GLY A 1 87 ? -0.966 -17.240 -0.921 1.00 54.19 87 GLY A N 1
ATOM 644 C CA . GLY A 1 87 ? -1.794 -17.774 0.165 1.00 54.19 87 GLY A CA 1
ATOM 645 C C . GLY A 1 87 ? -1.208 -19.057 0.731 1.00 54.19 87 GLY A C 1
ATOM 646 O O . GLY A 1 87 ? -0.689 -19.858 -0.080 1.00 54.19 87 GLY A O 1
#

Radius of gyration: 13.26 Å; Cα contacts (8 Å, |Δi|>4): 107; chains: 1; bounding box: 28×31×34 Å